Protein AF-A0A1J8QQH6-F1 (afdb_monomer_lite)

Sequence (94 aa):
MAYTRAPASDFDDWEVDGWESRNLIPLMKKLETYEVHPGRPTHGYNGPIKVSSGGGKLGIFNEFVHAGATYHKRSFADDTEDLEICNVYSPWAK

Structure (mmCIF, N/CA/C/O backbone):
data_AF-A0A1J8QQH6-F1
#
_entry.id   AF-A0A1J8QQH6-F1
#
loop_
_atom_site.group_PDB
_atom_site.id
_atom_site.type_symbol
_atom_site.label_atom_id
_atom_site.label_alt_id
_atom_site.label_comp_id
_atom_site.label_asym_id
_atom_site.label_entity_id
_atom_site.label_seq_id
_atom_site.pdbx_PDB_ins_code
_atom_site.Cartn_x
_atom_site.Cartn_y
_atom_site.Cartn_z
_atom_site.occupancy
_atom_site.B_iso_or_equiv
_atom_site.auth_seq_id
_atom_site.auth_comp_id
_atom_site.auth_asym_id
_atom_site.auth_atom_id
_atom_site.pdbx_PDB_model_num
ATOM 1 N N . MET A 1 1 ? -13.468 8.755 2.256 1.00 86.62 1 MET A N 1
ATOM 2 C CA . MET A 1 1 ? -12.332 8.405 1.384 1.00 86.62 1 MET A CA 1
ATOM 3 C C . MET A 1 1 ? -11.596 7.250 2.008 1.00 86.62 1 MET A C 1
ATOM 5 O O . MET A 1 1 ? -11.865 6.934 3.163 1.00 86.62 1 MET A O 1
ATOM 9 N N . ALA A 1 2 ? -10.820 6.587 1.176 1.00 90.69 2 ALA A N 1
ATOM 10 C CA . ALA A 1 2 ? -10.683 5.158 1.167 1.00 90.69 2 ALA A CA 1
ATOM 11 C C . ALA A 1 2 ? -9.306 4.833 0.593 1.00 90.69 2 ALA A C 1
ATOM 13 O O . ALA A 1 2 ? -9.178 4.755 -0.626 1.00 90.69 2 ALA A O 1
ATOM 14 N N . TYR A 1 3 ? -8.274 4.760 1.427 1.00 95.19 3 TYR A N 1
ATOM 15 C CA . TYR A 1 3 ? -6.930 4.461 0.945 1.00 95.19 3 TYR A CA 1
ATOM 16 C C . TYR A 1 3 ? -6.699 2.950 0.940 1.00 95.19 3 TYR A C 1
ATOM 18 O O . TYR A 1 3 ? -6.716 2.332 2.000 1.00 95.19 3 TYR A O 1
ATOM 26 N N . THR A 1 4 ? -6.531 2.368 -0.247 1.00 95.62 4 THR A N 1
ATOM 27 C CA . THR A 1 4 ? -6.231 0.941 -0.419 1.00 95.62 4 THR A CA 1
ATOM 28 C C . THR A 1 4 ? -5.224 0.731 -1.548 1.00 95.62 4 THR A C 1
ATOM 30 O O . THR A 1 4 ? -5.307 1.403 -2.581 1.00 95.62 4 THR A O 1
ATOM 33 N N . ARG A 1 5 ? -4.321 -0.229 -1.385 1.00 97.00 5 ARG A N 1
ATOM 34 C CA . ARG A 1 5 ? -3.336 -0.715 -2.349 1.00 97.00 5 ARG A CA 1
ATOM 35 C C . ARG A 1 5 ? -3.622 -2.181 -2.656 1.00 97.00 5 ARG A C 1
ATOM 37 O O . ARG A 1 5 ? -4.113 -2.931 -1.821 1.00 97.00 5 ARG A O 1
ATOM 44 N N . ALA A 1 6 ? -3.321 -2.572 -3.887 1.00 97.00 6 ALA A N 1
ATOM 45 C CA . ALA A 1 6 ? -3.369 -3.972 -4.279 1.00 97.00 6 ALA A CA 1
ATOM 46 C C . ALA A 1 6 ? -2.189 -4.742 -3.644 1.00 97.00 6 ALA A C 1
ATOM 48 O O . ALA A 1 6 ? -1.127 -4.138 -3.442 1.00 97.00 6 ALA A O 1
ATOM 49 N N . PRO A 1 7 ? -2.347 -6.042 -3.332 1.00 97.38 7 PRO A N 1
ATOM 50 C CA . PRO A 1 7 ? -1.229 -6.900 -2.944 1.00 97.38 7 PRO A CA 1
ATOM 51 C C . PRO A 1 7 ? -0.195 -7.014 -4.075 1.00 97.38 7 PRO A C 1
ATOM 53 O O . PRO A 1 7 ? -0.511 -6.794 -5.244 1.00 97.38 7 PRO A O 1
ATOM 56 N N . ALA A 1 8 ? 1.044 -7.382 -3.738 1.00 98.12 8 ALA A N 1
ATOM 57 C CA . ALA A 1 8 ? 2.135 -7.535 -4.704 1.00 98.12 8 ALA A CA 1
ATOM 58 C C . ALA A 1 8 ? 1.766 -8.473 -5.867 1.00 98.12 8 ALA A C 1
ATOM 60 O O . ALA A 1 8 ? 2.011 -8.134 -7.027 1.00 98.12 8 ALA A O 1
ATOM 61 N N . SER A 1 9 ? 1.101 -9.592 -5.553 1.00 97.69 9 SER A N 1
ATOM 62 C CA . SER A 1 9 ? 0.677 -10.601 -6.530 1.00 97.69 9 SER A CA 1
ATOM 63 C C . SER A 1 9 ? -0.181 -10.028 -7.653 1.00 97.69 9 SER A C 1
ATOM 65 O O . SER A 1 9 ? -0.013 -10.434 -8.792 1.00 97.69 9 SER A O 1
ATOM 67 N N . ASP A 1 10 ? -1.042 -9.044 -7.374 1.00 98.25 10 ASP A N 1
ATOM 68 C CA . ASP A 1 10 ? -1.919 -8.464 -8.399 1.00 98.25 10 ASP A CA 1
ATOM 69 C C . ASP A 1 10 ? -1.124 -7.796 -9.531 1.00 98.25 10 ASP A C 1
ATOM 71 O O . ASP A 1 10 ? -1.612 -7.731 -10.658 1.00 98.25 10 ASP A O 1
ATOM 75 N N . PHE A 1 11 ? 0.079 -7.289 -9.237 1.00 98.44 11 PHE A N 1
ATOM 76 C CA . PHE A 1 11 ? 0.989 -6.705 -10.224 1.00 98.44 11 PHE A CA 1
ATOM 77 C C . PHE A 1 11 ? 1.912 -7.756 -10.843 1.00 98.44 11 PHE A C 1
ATOM 79 O O . PHE A 1 11 ? 2.157 -7.730 -12.046 1.00 98.44 11 PHE A O 1
ATOM 86 N N . ASP A 1 12 ? 2.426 -8.677 -10.026 1.00 98.38 12 ASP A N 1
ATOM 87 C CA . ASP A 1 12 ? 3.352 -9.718 -10.480 1.00 98.38 12 ASP A CA 1
ATOM 88 C C . ASP A 1 12 ? 2.668 -10.707 -11.443 1.00 98.38 12 ASP A C 1
ATOM 90 O O . ASP A 1 12 ? 3.261 -11.090 -12.453 1.00 98.38 12 ASP A O 1
ATOM 94 N N . ASP A 1 13 ? 1.390 -11.021 -11.209 1.00 98.56 13 ASP A N 1
ATOM 95 C CA . ASP A 1 13 ? 0.566 -11.900 -12.051 1.00 98.56 13 ASP A CA 1
ATOM 96 C C . ASP A 1 13 ? 0.212 -11.282 -13.417 1.00 98.56 13 ASP A C 1
ATOM 98 O O . ASP A 1 13 ? -0.358 -11.958 -14.275 1.00 98.56 13 ASP A O 1
ATOM 102 N N . TRP A 1 14 ? 0.534 -10.004 -13.666 1.00 98.44 14 TRP A N 1
ATOM 103 C CA . TRP A 1 14 ? 0.413 -9.444 -15.017 1.00 98.44 14 TRP A CA 1
ATOM 104 C C . TRP A 1 14 ? 1.434 -1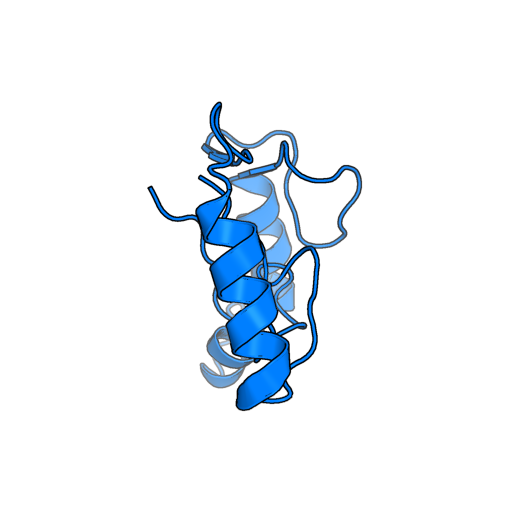0.047 -15.979 1.00 98.44 14 TRP A C 1
ATOM 106 O O . TRP A 1 14 ? 1.199 -10.014 -17.185 1.00 98.44 14 TRP A O 1
ATOM 116 N N . GLU A 1 15 ? 2.552 -10.576 -15.470 1.00 97.88 15 GLU A N 1
ATOM 117 C CA . GLU A 1 15 ? 3.631 -11.164 -16.274 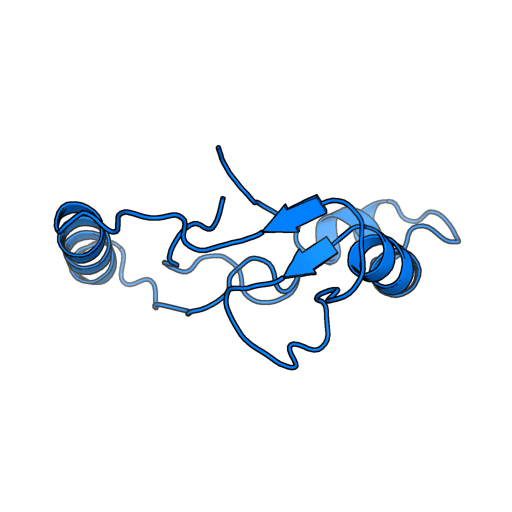1.00 97.88 15 GLU A CA 1
ATOM 118 C C . GLU A 1 15 ? 4.144 -10.210 -17.380 1.00 97.88 15 GLU A C 1
ATOM 120 O O . GLU A 1 15 ? 4.521 -10.633 -18.474 1.00 97.88 15 GLU A O 1
ATOM 125 N N . VAL A 1 16 ? 4.160 -8.897 -17.102 1.00 98.50 16 VAL A N 1
ATOM 126 C CA . VAL A 1 16 ? 4.669 -7.861 -18.017 1.00 98.50 16 VAL A CA 1
ATOM 127 C C . VAL A 1 16 ? 5.929 -7.218 -17.449 1.00 98.50 16 VAL A C 1
ATOM 129 O O . VAL A 1 16 ? 5.907 -6.634 -16.366 1.00 98.50 16 VAL A O 1
ATOM 132 N N . ASP A 1 17 ? 7.009 -7.246 -18.230 1.00 98.31 17 ASP A N 1
ATOM 133 C CA . ASP A 1 17 ? 8.280 -6.614 -17.874 1.00 98.31 17 ASP A CA 1
ATOM 134 C C . ASP A 1 17 ? 8.101 -5.136 -17.483 1.00 98.31 17 ASP A C 1
ATOM 136 O O . ASP A 1 17 ? 7.559 -4.319 -18.236 1.00 98.31 17 ASP A O 1
ATOM 140 N N . GLY A 1 18 ? 8.598 -4.782 -16.299 1.00 97.69 18 GLY A N 1
ATOM 141 C CA . GLY A 1 18 ? 8.532 -3.435 -15.736 1.00 97.69 18 GLY A CA 1
ATOM 142 C C . GLY A 1 18 ? 7.284 -3.161 -14.895 1.00 97.69 18 GLY A C 1
ATOM 143 O O . GLY A 1 18 ? 7.244 -2.128 -14.224 1.00 97.69 18 GLY A O 1
ATOM 144 N N . TRP A 1 19 ? 6.300 -4.064 -14.892 1.00 98.25 19 TRP A N 1
ATOM 145 C CA . TRP A 1 19 ? 5.074 -3.944 -14.100 1.00 98.25 19 TRP A CA 1
ATOM 146 C C . TRP A 1 19 ? 5.061 -4.804 -12.839 1.00 98.25 19 TRP A C 1
ATOM 148 O O . TRP A 1 19 ? 4.102 -4.725 -12.081 1.00 98.25 19 TRP A O 1
ATOM 158 N N . GLU A 1 20 ? 6.126 -5.555 -12.559 1.00 98.50 20 GLU A N 1
ATOM 159 C CA . GLU A 1 20 ? 6.252 -6.289 -11.300 1.00 98.50 20 GLU A CA 1
ATOM 160 C C . GLU A 1 20 ? 6.179 -5.329 -10.102 1.00 98.50 20 GLU A C 1
ATOM 162 O O . GLU A 1 20 ? 6.692 -4.203 -10.138 1.00 98.50 20 GLU A O 1
ATOM 167 N N . SER A 1 21 ? 5.604 -5.792 -8.997 1.00 98.25 21 SER A N 1
ATOM 168 C CA . SER A 1 21 ? 5.389 -5.034 -7.762 1.00 98.25 21 SER A CA 1
ATOM 169 C C . SER A 1 21 ? 6.653 -4.295 -7.300 1.00 98.25 21 SER A C 1
ATOM 171 O O . SER A 1 21 ? 6.624 -3.092 -7.020 1.00 98.25 21 SER A O 1
ATOM 173 N N . ARG A 1 22 ? 7.808 -4.973 -7.338 1.00 97.88 22 ARG A N 1
ATOM 174 C CA . ARG A 1 22 ? 9.138 -4.413 -7.023 1.00 97.88 22 ARG A CA 1
ATOM 175 C C . ARG A 1 22 ? 9.502 -3.170 -7.845 1.00 97.88 22 ARG A C 1
ATOM 177 O O . ARG A 1 22 ? 10.154 -2.266 -7.324 1.00 97.88 22 ARG A O 1
ATOM 184 N N . ASN A 1 23 ? 9.084 -3.121 -9.109 1.00 98.44 23 ASN A N 1
ATOM 185 C CA . ASN A 1 23 ? 9.365 -2.028 -10.038 1.00 98.44 23 ASN A CA 1
ATOM 186 C C . ASN A 1 23 ? 8.381 -0.869 -9.840 1.00 98.44 23 ASN A C 1
ATOM 188 O O . ASN A 1 23 ? 8.735 0.294 -10.052 1.00 98.44 23 ASN A O 1
ATOM 192 N N . LEU A 1 24 ? 7.170 -1.166 -9.360 1.00 98.38 24 LEU A N 1
ATOM 193 C CA . LEU A 1 24 ? 6.131 -0.174 -9.095 1.00 98.38 24 LEU A CA 1
ATOM 194 C C . LEU A 1 24 ? 6.236 0.473 -7.707 1.00 98.38 24 LEU A C 1
ATOM 196 O O . LEU A 1 24 ? 5.830 1.626 -7.556 1.00 98.38 24 LEU A O 1
ATOM 200 N N . ILE A 1 25 ? 6.820 -0.193 -6.702 1.00 98.31 25 ILE A N 1
ATOM 201 C CA . ILE A 1 25 ? 7.003 0.370 -5.349 1.00 98.31 25 ILE A CA 1
ATOM 202 C C . ILE A 1 25 ? 7.652 1.770 -5.376 1.00 98.31 25 ILE A C 1
ATOM 204 O O . ILE A 1 25 ? 7.108 2.677 -4.741 1.00 98.31 25 ILE A O 1
ATOM 208 N N . PRO A 1 26 ? 8.753 2.030 -6.113 1.00 98.44 26 PRO A N 1
ATOM 209 C CA . PRO A 1 26 ? 9.310 3.380 -6.224 1.00 98.44 26 PRO A CA 1
ATOM 210 C C . PRO A 1 26 ? 8.312 4.431 -6.743 1.00 98.44 26 PRO A C 1
ATOM 212 O O . PRO A 1 26 ? 8.344 5.577 -6.291 1.00 98.44 26 PRO A O 1
ATOM 215 N N . LEU A 1 27 ? 7.407 4.056 -7.655 1.00 98.44 27 LEU A N 1
ATOM 216 C CA . LEU A 1 27 ? 6.362 4.942 -8.179 1.00 98.44 27 LEU A CA 1
ATOM 217 C C . LEU A 1 27 ? 5.259 5.187 -7.143 1.00 98.44 27 LEU A C 1
ATOM 219 O O . LEU A 1 27 ? 4.849 6.334 -6.961 1.00 98.44 27 LEU A O 1
ATOM 223 N N . MET A 1 28 ? 4.839 4.150 -6.412 1.00 98.38 28 MET A N 1
ATOM 224 C CA . MET A 1 28 ? 3.888 4.276 -5.298 1.00 98.38 28 MET A CA 1
ATOM 225 C C . MET A 1 28 ? 4.428 5.239 -4.230 1.00 98.38 28 MET A C 1
ATOM 227 O O . MET A 1 28 ? 3.7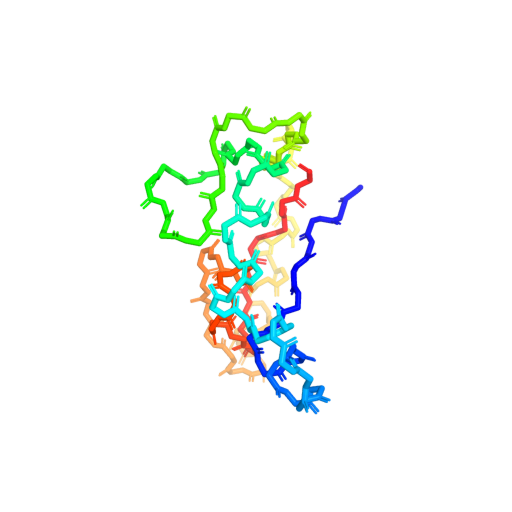53 6.195 -3.851 1.00 9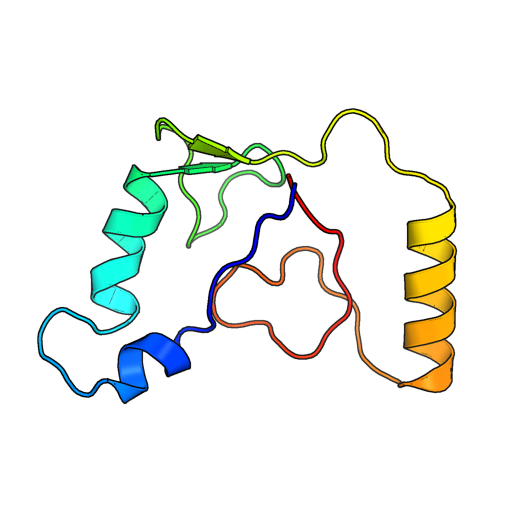8.38 28 MET A O 1
ATOM 231 N N . LYS A 1 29 ? 5.700 5.076 -3.837 1.00 98.62 29 LYS A N 1
ATOM 232 C CA . LYS A 1 29 ? 6.380 5.962 -2.876 1.00 98.62 29 LYS A CA 1
ATOM 233 C C . LYS A 1 29 ? 6.514 7.401 -3.376 1.00 98.62 29 LYS A C 1
ATOM 235 O O . LYS A 1 29 ? 6.537 8.332 -2.578 1.00 98.62 29 LYS A O 1
ATOM 240 N N . LYS A 1 30 ? 6.635 7.605 -4.688 1.00 98.50 30 LYS A N 1
ATOM 241 C CA . LYS A 1 30 ? 6.713 8.944 -5.287 1.00 98.50 30 LYS A CA 1
ATOM 242 C C . LYS A 1 30 ? 5.372 9.682 -5.226 1.00 98.50 30 LYS A C 1
ATOM 244 O O . LYS A 1 30 ? 5.364 10.908 -5.147 1.00 98.50 30 LYS A O 1
ATOM 249 N N . LEU A 1 31 ? 4.255 8.958 -5.288 1.00 98.00 31 LEU A N 1
ATOM 250 C CA . LEU A 1 31 ? 2.910 9.535 -5.255 1.00 98.00 31 LEU A CA 1
ATOM 251 C C . LEU A 1 31 ? 2.487 9.959 -3.841 1.00 98.00 31 LEU A C 1
ATOM 253 O O . LEU A 1 31 ? 1.776 10.950 -3.678 1.00 98.00 31 LEU A O 1
ATOM 257 N N . GLU A 1 32 ? 2.929 9.221 -2.830 1.00 98.00 32 GLU A N 1
ATOM 258 C CA . GLU A 1 32 ? 2.382 9.277 -1.477 1.00 98.00 32 GLU A CA 1
ATOM 259 C C . GLU A 1 32 ? 3.181 10.169 -0.502 1.00 98.00 32 GLU A C 1
ATOM 261 O O . GLU A 1 32 ? 4.415 10.195 -0.498 1.00 98.00 32 GLU A O 1
ATOM 266 N N . THR A 1 33 ? 2.456 10.863 0.378 1.00 98.44 33 THR A N 1
ATOM 267 C CA . THR A 1 33 ? 2.912 11.334 1.692 1.00 98.44 33 THR A CA 1
ATOM 268 C C . THR A 1 33 ? 2.097 10.619 2.772 1.00 98.44 33 THR A C 1
ATOM 270 O O . THR A 1 33 ? 0.955 10.991 3.050 1.00 98.44 33 THR A O 1
ATOM 273 N N . TYR A 1 34 ? 2.676 9.575 3.360 1.00 97.94 34 TYR A N 1
ATOM 274 C CA . TYR A 1 34 ? 2.048 8.713 4.354 1.00 97.94 34 TYR A CA 1
ATOM 275 C C . TYR A 1 34 ? 2.243 9.279 5.762 1.00 97.94 34 TYR A C 1
ATOM 277 O O . TYR A 1 34 ? 3.356 9.360 6.278 1.00 97.94 34 TYR A O 1
ATOM 285 N N . GLU A 1 35 ? 1.149 9.670 6.403 1.00 96.94 35 GLU A N 1
ATOM 286 C CA . GLU A 1 35 ? 1.122 10.323 7.717 1.00 96.94 35 GLU A CA 1
ATOM 287 C C . GLU A 1 35 ? 0.568 9.382 8.816 1.00 96.94 35 GLU A C 1
ATOM 289 O O . GLU A 1 35 ? 0.206 9.841 9.899 1.00 96.94 35 GLU A O 1
ATOM 294 N N . VAL A 1 36 ? 0.473 8.065 8.562 1.00 95.00 36 VAL A N 1
ATOM 295 C CA . VAL A 1 36 ? -0.055 7.075 9.531 1.00 95.00 36 VAL A CA 1
ATOM 296 C C . VAL A 1 36 ? 1.058 6.459 10.385 1.00 95.00 36 VAL A C 1
ATOM 298 O O . VAL A 1 36 ? 1.003 6.536 11.612 1.00 95.00 36 VAL A O 1
ATOM 301 N N . HIS A 1 37 ? 2.083 5.880 9.750 1.00 94.38 37 HIS A N 1
ATOM 302 C CA . HIS A 1 37 ? 3.256 5.310 10.419 1.00 94.38 37 HIS A CA 1
ATOM 303 C C . HIS A 1 37 ? 4.550 5.790 9.748 1.00 94.38 37 HIS A C 1
ATOM 305 O O . HIS A 1 37 ? 4.636 5.778 8.518 1.00 94.38 37 HIS A O 1
ATOM 311 N N . PRO A 1 38 ? 5.587 6.176 10.512 1.00 95.19 38 PRO A N 1
ATOM 312 C CA . PRO A 1 38 ? 6.863 6.580 9.933 1.00 95.19 38 PRO A CA 1
ATOM 313 C C . PRO A 1 38 ? 7.680 5.371 9.453 1.00 95.19 38 PRO A C 1
ATOM 315 O O . PRO A 1 38 ? 7.609 4.291 10.035 1.00 95.19 38 PRO A O 1
ATOM 318 N N . GLY A 1 39 ? 8.508 5.573 8.426 1.00 95.19 39 GLY A N 1
ATOM 319 C CA . GLY A 1 39 ? 9.569 4.637 8.032 1.00 95.19 39 GLY A CA 1
ATOM 320 C C . GLY A 1 39 ? 9.126 3.283 7.466 1.00 95.19 39 GLY A C 1
ATOM 321 O O . GLY A 1 39 ? 9.940 2.361 7.433 1.00 95.19 39 GLY A O 1
ATOM 322 N N . ARG A 1 40 ? 7.878 3.129 7.012 1.00 96.25 40 ARG A N 1
ATOM 323 C CA . ARG A 1 40 ? 7.428 1.898 6.353 1.00 96.25 40 ARG A CA 1
ATOM 324 C C . ARG A 1 40 ? 8.162 1.708 5.018 1.00 96.25 40 ARG A C 1
ATOM 326 O O . ARG A 1 40 ? 8.342 2.674 4.270 1.00 96.25 40 ARG A O 1
ATOM 333 N N . PRO A 1 41 ? 8.585 0.476 4.687 1.00 96.50 41 PRO A N 1
ATOM 334 C CA . PRO A 1 41 ? 9.456 0.225 3.538 1.00 96.50 41 PRO A CA 1
ATOM 335 C C . PRO A 1 41 ? 8.789 0.559 2.196 1.00 96.50 41 PRO A C 1
ATOM 337 O O . PRO A 1 41 ? 9.447 1.099 1.298 1.00 96.50 41 PRO A O 1
ATOM 340 N N . THR A 1 42 ? 7.486 0.297 2.080 1.00 97.50 42 THR A N 1
ATOM 341 C CA . THR A 1 42 ? 6.712 0.399 0.836 1.00 97.50 42 THR A CA 1
ATOM 342 C C . THR A 1 42 ? 5.931 1.709 0.690 1.00 97.50 42 THR A C 1
ATOM 344 O O . THR A 1 42 ? 5.292 1.886 -0.345 1.00 97.50 42 THR A O 1
ATOM 347 N N . HIS A 1 43 ? 6.010 2.631 1.661 1.00 98.25 43 HIS A N 1
ATOM 348 C CA . HIS A 1 43 ? 5.279 3.910 1.659 1.00 98.25 43 HIS A CA 1
ATOM 349 C C . HIS A 1 43 ? 6.149 5.125 1.322 1.00 98.25 43 HIS A C 1
ATOM 351 O O . HIS A 1 43 ? 7.360 5.158 1.576 1.00 98.25 43 HIS A O 1
ATOM 357 N N . GLY A 1 44 ? 5.512 6.126 0.718 1.00 98.31 44 GLY A N 1
ATOM 358 C CA . GLY A 1 44 ? 6.089 7.429 0.392 1.00 98.31 44 GLY A CA 1
ATOM 359 C C . GLY A 1 44 ? 5.879 8.463 1.492 1.00 98.31 44 GLY A C 1
ATOM 360 O O . GLY A 1 44 ? 4.924 8.376 2.250 1.00 98.31 44 GLY A O 1
ATOM 361 N N . TYR A 1 45 ? 6.749 9.472 1.571 1.00 98.38 45 TYR A N 1
ATOM 362 C CA . TYR A 1 45 ? 6.666 10.527 2.600 1.00 98.38 45 TYR A CA 1
ATOM 363 C C . TYR A 1 45 ? 6.822 11.952 2.051 1.00 98.38 45 TYR A C 1
ATOM 365 O O . TYR A 1 45 ? 6.906 12.898 2.826 1.00 98.38 45 TYR A O 1
ATOM 373 N N . ASN A 1 46 ? 6.902 12.110 0.727 1.00 98.06 46 ASN A N 1
ATOM 374 C CA . ASN A 1 46 ? 7.158 13.403 0.075 1.00 98.06 46 ASN A CA 1
ATOM 375 C C . ASN A 1 46 ? 6.315 13.613 -1.198 1.00 98.06 46 ASN A C 1
ATOM 377 O O . ASN A 1 46 ? 6.563 14.550 -1.957 1.00 98.06 46 ASN A O 1
ATOM 381 N N . GLY A 1 47 ? 5.373 12.713 -1.484 1.00 98.25 47 GLY A N 1
ATOM 382 C CA . GLY A 1 47 ? 4.530 12.762 -2.671 1.00 98.25 47 GLY A CA 1
ATOM 383 C C . GLY A 1 47 ? 3.328 13.706 -2.536 1.00 98.25 47 GLY A C 1
ATOM 384 O O . GLY A 1 47 ? 2.970 14.131 -1.436 1.00 98.25 47 GLY A O 1
ATOM 385 N N . PRO A 1 48 ? 2.669 14.055 -3.650 1.00 98.19 48 PRO A N 1
ATOM 386 C CA . PRO A 1 48 ? 1.566 15.017 -3.653 1.00 98.19 48 PRO A CA 1
ATOM 387 C C . PRO A 1 48 ? 0.276 14.517 -2.981 1.00 98.19 48 PRO A C 1
ATOM 389 O O . PRO A 1 48 ? -0.565 15.339 -2.618 1.00 98.19 48 PRO A O 1
ATOM 392 N N . ILE A 1 49 ? 0.086 13.202 -2.827 1.00 97.75 49 ILE A N 1
ATOM 393 C CA . ILE A 1 49 ? -1.131 12.620 -2.250 1.00 97.75 49 ILE A CA 1
ATOM 394 C C . ILE A 1 49 ? -0.906 12.301 -0.779 1.00 97.75 49 ILE A C 1
ATOM 396 O O . ILE A 1 49 ? -0.112 11.427 -0.442 1.00 97.75 49 ILE A O 1
ATOM 400 N N . LYS A 1 50 ? -1.625 12.997 0.100 1.00 97.38 50 LYS A N 1
ATOM 401 C CA . LYS A 1 50 ? -1.568 12.754 1.542 1.00 97.38 50 LYS A CA 1
ATOM 402 C C . LYS A 1 50 ? -2.474 11.603 1.944 1.00 97.38 50 LYS A C 1
ATOM 404 O O . LYS A 1 50 ? -3.633 11.580 1.543 1.00 97.38 50 LYS A O 1
ATOM 409 N N . VAL A 1 51 ? -1.948 10.722 2.784 1.00 97.00 51 VAL A N 1
ATOM 410 C CA . VAL A 1 51 ? -2.672 9.597 3.377 1.00 97.00 51 VAL A CA 1
ATOM 411 C C . VAL A 1 51 ? -2.557 9.707 4.889 1.00 97.00 51 VAL A C 1
ATOM 413 O O . VAL A 1 51 ? -1.454 9.752 5.426 1.00 97.00 51 VAL A O 1
ATOM 416 N N . SER A 1 52 ? -3.680 9.756 5.596 1.00 94.94 52 SER A N 1
ATOM 417 C CA . SER A 1 52 ? -3.712 9.944 7.051 1.00 94.94 52 SER A CA 1
ATOM 418 C C . SER A 1 52 ? -4.794 9.089 7.708 1.00 94.94 52 SER A C 1
ATOM 420 O O . SER A 1 52 ? -5.714 8.604 7.060 1.00 94.94 52 SER A O 1
ATOM 422 N N . SER A 1 53 ? -4.770 8.953 9.036 1.00 90.25 53 SER A N 1
ATOM 423 C CA . SER A 1 53 ? -5.911 8.366 9.767 1.00 90.25 53 SER A CA 1
ATOM 424 C C . SER A 1 53 ? -7.186 9.235 9.711 1.00 90.25 53 SER A C 1
ATOM 426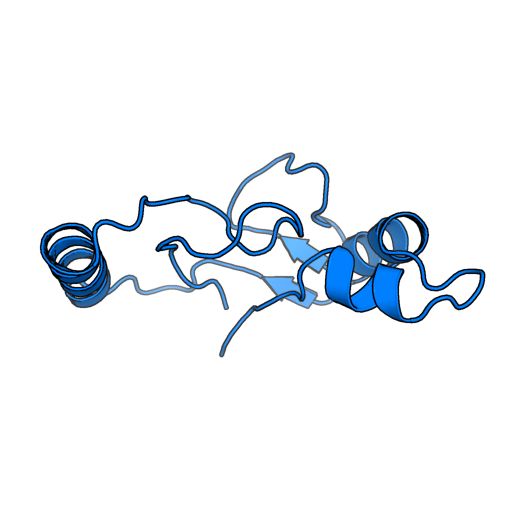 O O . SER A 1 53 ? -8.253 8.807 10.158 1.00 90.25 53 SER A O 1
ATOM 428 N N . GLY A 1 54 ? -7.095 10.467 9.198 1.00 87.06 54 GLY A N 1
ATOM 429 C CA . GLY A 1 54 ? -8.139 11.481 9.306 1.00 87.06 54 GLY A CA 1
ATOM 430 C C . GLY A 1 54 ? -8.366 11.975 10.743 1.00 87.06 54 GLY A C 1
ATOM 431 O O . GLY A 1 54 ? -7.769 11.496 11.704 1.00 87.06 54 GLY A O 1
ATOM 432 N N . GLY A 1 55 ? -9.263 12.955 10.895 1.00 80.56 55 GLY A N 1
ATOM 433 C CA . GLY A 1 55 ? -9.510 13.638 12.175 1.00 80.56 55 GLY A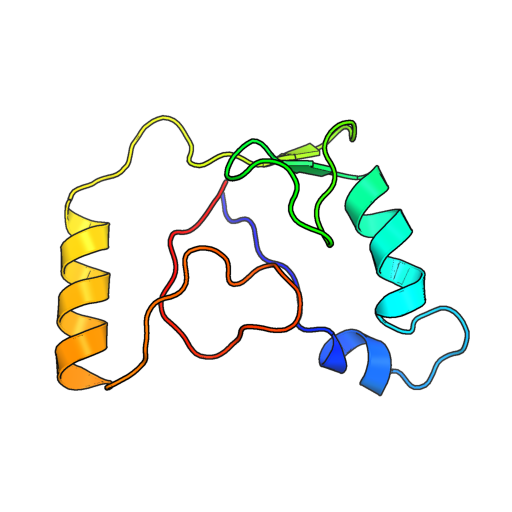 CA 1
ATOM 434 C C . GLY A 1 55 ? -10.460 12.934 13.154 1.00 80.56 55 GLY A C 1
ATOM 435 O O . GLY A 1 55 ? -10.734 13.481 14.216 1.00 80.56 55 GLY A O 1
ATOM 436 N N . GLY A 1 56 ? -10.999 11.756 12.822 1.00 71.38 56 GLY A N 1
ATOM 437 C CA . GLY A 1 56 ? -11.993 11.086 13.663 1.00 71.38 56 GLY A CA 1
ATOM 438 C C . GLY A 1 56 ? -11.928 9.569 13.560 1.00 71.38 56 GLY A C 1
ATOM 439 O O . GLY A 1 56 ? -12.325 9.002 12.541 1.00 71.38 56 GLY A O 1
ATOM 440 N N . LYS A 1 57 ? -11.472 8.919 14.637 1.00 69.62 57 LYS A N 1
ATOM 441 C CA . LYS A 1 57 ? -11.644 7.479 14.865 1.00 69.62 57 LYS A CA 1
ATOM 442 C C . LYS A 1 57 ? -12.881 7.286 15.739 1.00 69.62 57 LYS A C 1
ATOM 444 O O . LYS A 1 57 ? -12.877 7.649 16.911 1.00 69.62 57 LYS A O 1
ATOM 449 N N . LEU A 1 58 ? -13.958 6.769 15.154 1.00 79.56 58 LEU A N 1
ATOM 450 C CA . LEU A 1 58 ? -15.173 6.428 15.896 1.00 79.56 58 LEU A CA 1
ATOM 451 C C . LEU A 1 58 ? -14.977 5.094 16.630 1.00 79.56 58 LEU A C 1
ATOM 453 O O . LEU A 1 58 ? -14.323 4.194 16.102 1.00 79.56 58 LEU A O 1
ATOM 457 N N . GLY A 1 59 ? -15.593 4.938 17.806 1.00 84.06 59 GLY A N 1
ATOM 458 C CA . GLY A 1 59 ? -15.513 3.701 18.602 1.00 84.06 59 GLY A CA 1
ATOM 459 C C . GLY A 1 59 ? -15.991 2.445 17.860 1.00 84.06 59 GLY A C 1
ATOM 460 O O . GLY A 1 59 ? -15.465 1.362 18.097 1.00 84.06 59 GLY A O 1
ATOM 461 N N . ILE A 1 60 ? -16.889 2.610 16.880 1.00 87.62 60 ILE A N 1
ATOM 462 C CA . ILE A 1 60 ? -17.422 1.523 16.044 1.00 87.62 60 ILE A CA 1
ATOM 463 C C . ILE A 1 60 ? -16.338 0.744 15.286 1.00 87.62 60 ILE A C 1
ATOM 465 O O . ILE A 1 60 ? -16.517 -0.436 15.002 1.00 87.62 60 ILE A O 1
ATOM 469 N N . PHE A 1 61 ? -15.194 1.370 14.988 1.00 85.00 61 PHE A N 1
ATOM 470 C CA . PHE A 1 61 ? -14.067 0.668 14.378 1.00 85.00 61 PHE A CA 1
ATOM 471 C C . PHE A 1 61 ? -13.545 -0.446 15.295 1.00 85.00 61 PHE A C 1
ATOM 473 O O . PHE A 1 61 ? -13.366 -1.580 14.856 1.00 85.00 61 PHE A O 1
ATOM 480 N N . ASN A 1 62 ? -13.358 -0.139 16.580 1.00 86.06 62 ASN A N 1
ATOM 481 C CA . ASN A 1 62 ? -12.859 -1.109 17.551 1.00 86.06 62 ASN A CA 1
ATOM 482 C C . ASN A 1 62 ? -13.865 -2.245 17.763 1.00 86.06 62 ASN A C 1
ATOM 484 O O . ASN A 1 62 ? -13.463 -3.400 17.869 1.00 86.06 62 ASN A O 1
ATOM 488 N N . GLU A 1 63 ? -15.163 -1.935 17.783 1.00 91.00 63 GLU A N 1
ATOM 489 C CA . GLU A 1 63 ? -16.224 -2.944 17.885 1.00 91.00 63 GLU A CA 1
ATOM 490 C C . GLU A 1 63 ? -16.253 -3.865 16.660 1.00 91.00 63 GLU A C 1
ATOM 492 O O . GLU A 1 63 ? -16.345 -5.084 16.813 1.00 91.00 63 GLU A O 1
ATOM 497 N N . PHE A 1 64 ? -16.104 -3.306 15.455 1.00 89.75 64 PHE A N 1
ATOM 498 C CA . PHE A 1 64 ? -16.026 -4.079 14.216 1.00 89.75 64 PHE A CA 1
ATOM 499 C C . PHE A 1 64 ? -14.818 -5.023 14.211 1.00 89.75 64 PHE A C 1
ATOM 501 O O . PHE A 1 64 ? -14.972 -6.214 13.940 1.00 89.75 64 PHE A O 1
ATOM 508 N N . VAL A 1 65 ? -13.630 -4.518 14.564 1.00 89.19 65 VAL A N 1
ATOM 509 C CA . VAL A 1 65 ? -12.413 -5.339 14.675 1.00 89.19 65 VAL A CA 1
ATOM 510 C C . VAL A 1 65 ? -12.581 -6.418 15.742 1.00 89.19 65 VAL A C 1
ATOM 512 O O . VAL A 1 65 ? -12.220 -7.567 15.501 1.00 89.19 65 VAL A O 1
ATOM 515 N N . HIS A 1 66 ? -13.162 -6.086 16.898 1.00 88.44 66 HIS A N 1
ATOM 516 C CA . HIS A 1 66 ? -13.389 -7.043 17.979 1.00 88.44 66 HIS A CA 1
ATOM 517 C C . HIS A 1 66 ? -14.322 -8.178 17.547 1.00 88.44 66 HIS A C 1
ATOM 519 O O . HIS A 1 66 ? -13.933 -9.342 17.608 1.00 88.44 66 HIS A O 1
ATOM 525 N N . ALA A 1 67 ? -15.517 -7.852 17.044 1.00 91.19 67 ALA A N 1
ATOM 526 C CA . ALA A 1 67 ? -16.465 -8.852 16.558 1.00 91.19 67 ALA A CA 1
ATOM 527 C C . ALA A 1 67 ? -15.846 -9.700 15.435 1.00 91.19 67 ALA A C 1
ATOM 529 O O . ALA A 1 67 ? -15.936 -10.929 15.439 1.00 91.19 67 ALA A O 1
ATOM 530 N N . GLY A 1 68 ? -15.153 -9.048 14.504 1.00 88.81 68 GLY A N 1
ATOM 531 C CA . GLY A 1 68 ? -14.465 -9.703 13.409 1.00 88.81 68 GLY A CA 1
ATOM 532 C C . GLY A 1 68 ? -13.403 -10.703 13.870 1.00 88.81 68 GLY A C 1
ATOM 533 O O . GLY A 1 68 ? -13.375 -11.833 13.374 1.00 88.81 68 GLY A O 1
ATOM 534 N N . ALA A 1 69 ? -12.555 -10.321 14.823 1.00 86.19 69 ALA A N 1
ATOM 535 C CA . ALA A 1 69 ? -11.529 -11.192 15.389 1.00 86.19 69 ALA A CA 1
ATOM 536 C C . ALA A 1 69 ? -12.147 -12.370 16.162 1.00 86.19 69 ALA A C 1
ATOM 538 O O . ALA A 1 69 ? -11.674 -13.500 16.037 1.00 86.19 69 ALA A O 1
ATOM 539 N N . THR A 1 70 ? -13.239 -12.140 16.898 1.00 88.88 70 THR A N 1
ATOM 540 C CA . THR A 1 70 ? -13.945 -13.182 17.658 1.00 88.88 70 THR A CA 1
ATOM 541 C C . THR A 1 70 ? -14.582 -14.236 16.753 1.00 88.88 70 THR A C 1
ATOM 543 O O . THR A 1 70 ? -14.435 -15.431 17.013 1.00 88.88 70 THR A O 1
ATOM 546 N N . TYR A 1 71 ? -15.279 -13.823 15.690 1.00 92.75 71 TYR A N 1
ATOM 547 C CA . TYR A 1 71 ? -16.082 -14.745 14.877 1.00 92.75 71 TYR A CA 1
ATOM 548 C C . TYR A 1 71 ? -15.370 -15.245 13.615 1.00 92.75 71 TYR A C 1
ATOM 550 O O . TYR A 1 71 ? -15.478 -16.427 13.293 1.00 92.75 71 TYR A O 1
ATOM 558 N N . HIS A 1 72 ? -14.612 -14.397 12.908 1.00 90.88 72 HIS A N 1
ATOM 559 C CA . HIS A 1 72 ? -13.889 -14.803 11.692 1.00 90.88 72 HIS A CA 1
ATOM 560 C C . HIS A 1 72 ? -12.487 -15.350 11.974 1.00 90.88 72 HIS A C 1
ATOM 562 O O . HIS A 1 72 ? -11.856 -15.877 11.060 1.00 90.88 72 HIS A O 1
ATOM 568 N N . LYS A 1 73 ? -11.995 -15.234 13.217 1.00 87.12 73 LYS A N 1
ATOM 569 C CA . LYS A 1 73 ? -10.667 -15.713 13.641 1.00 87.12 73 LYS A CA 1
ATOM 570 C C . LYS A 1 73 ? -9.513 -15.187 12.772 1.00 87.12 73 LYS A C 1
ATOM 572 O O . LYS A 1 73 ? -8.479 -15.840 12.659 1.00 87.12 73 LYS A O 1
ATOM 577 N N . ARG A 1 74 ? -9.686 -14.019 12.146 1.00 89.31 74 ARG A N 1
ATOM 578 C CA . ARG A 1 74 ? -8.612 -13.321 11.429 1.00 89.31 74 ARG A CA 1
ATOM 579 C C . ARG A 1 74 ? -7.832 -12.461 12.412 1.00 89.31 74 ARG A C 1
ATOM 581 O O . ARG A 1 74 ? -8.418 -11.886 13.330 1.00 89.31 74 ARG A O 1
ATOM 588 N N . SER A 1 75 ? -6.522 -12.389 12.215 1.00 90.56 75 SER A N 1
ATOM 589 C CA . SER A 1 75 ? -5.638 -11.528 12.998 1.00 90.56 75 SER A CA 1
ATOM 590 C C . SER A 1 75 ? -5.856 -10.049 12.663 1.00 90.56 75 SER A C 1
ATOM 592 O O . SER A 1 75 ? -6.610 -9.694 11.754 1.00 90.56 75 SER A O 1
ATOM 594 N N . PHE A 1 76 ? -5.205 -9.186 13.439 1.00 92.00 76 PHE A N 1
ATOM 595 C CA . PHE A 1 76 ? -5.148 -7.747 13.214 1.00 92.00 76 PHE A CA 1
ATOM 596 C C . PHE A 1 76 ? -3.747 -7.356 12.734 1.00 92.00 76 PHE A C 1
ATOM 598 O O . PHE A 1 76 ? -2.762 -7.893 13.244 1.00 92.00 76 PHE A O 1
ATOM 605 N N . ALA A 1 77 ? -3.671 -6.404 11.810 1.00 93.12 77 ALA A N 1
ATOM 606 C CA . ALA A 1 77 ? -2.453 -5.695 11.443 1.00 93.12 77 ALA A CA 1
ATOM 607 C C . ALA A 1 77 ? -2.714 -4.187 11.453 1.00 93.12 77 ALA A C 1
ATOM 609 O O . ALA A 1 77 ? -3.834 -3.724 11.238 1.00 93.12 77 ALA A O 1
ATOM 610 N N . ASP A 1 78 ? -1.672 -3.415 11.729 1.00 92.06 78 ASP A N 1
ATOM 611 C CA . ASP A 1 78 ? -1.738 -1.958 11.711 1.00 92.06 78 ASP A CA 1
ATOM 612 C C . ASP A 1 78 ? -1.695 -1.378 10.291 1.00 92.06 78 ASP A C 1
ATOM 614 O O . ASP A 1 78 ? -2.214 -0.284 10.077 1.00 92.06 78 ASP A O 1
ATOM 618 N N . ASP A 1 79 ? -1.151 -2.134 9.336 1.00 94.56 79 ASP A N 1
ATOM 619 C CA . ASP A 1 79 ? -1.051 -1.774 7.927 1.00 94.56 79 ASP A CA 1
ATOM 620 C C . ASP A 1 79 ? -1.358 -2.990 7.037 1.00 94.56 79 ASP A C 1
ATOM 622 O O . ASP A 1 79 ? -0.683 -4.013 7.131 1.00 94.56 79 ASP A O 1
ATOM 626 N N . THR A 1 80 ? -2.399 -2.893 6.208 1.00 94.81 80 THR A N 1
ATOM 627 C CA . THR A 1 80 ? -2.721 -3.876 5.148 1.00 94.81 80 THR A CA 1
ATOM 628 C C . THR A 1 80 ? -2.391 -3.361 3.759 1.00 94.81 80 THR A C 1
ATOM 630 O O . THR A 1 80 ? -2.644 -4.037 2.767 1.00 94.81 80 THR A O 1
ATOM 633 N N . GLU A 1 81 ? -1.846 -2.151 3.674 1.00 96.38 81 GLU A N 1
ATOM 634 C CA . GLU A 1 81 ? -1.538 -1.477 2.421 1.00 96.38 81 GLU A CA 1
ATOM 635 C C . GLU A 1 81 ? -0.038 -1.582 2.107 1.00 96.38 81 GLU A C 1
ATOM 637 O O . GLU A 1 81 ? 0.508 -0.796 1.330 1.00 96.38 81 GLU A O 1
ATOM 642 N N . ASP A 1 82 ? 0.637 -2.567 2.707 1.00 96.38 82 ASP A N 1
ATOM 643 C CA . ASP A 1 82 ? 2.077 -2.793 2.613 1.00 96.38 82 ASP A CA 1
ATOM 644 C C . ASP A 1 82 ? 2.493 -3.711 1.449 1.00 96.38 82 ASP A C 1
ATOM 646 O O . ASP A 1 82 ? 3.695 -3.882 1.251 1.00 96.38 82 ASP A O 1
ATOM 650 N N . LEU A 1 83 ? 1.516 -4.194 0.663 1.00 97.25 83 LEU A N 1
ATOM 651 C CA . LEU A 1 83 ? 1.576 -5.159 -0.456 1.00 97.25 83 LEU A CA 1
ATOM 652 C C . LEU A 1 83 ? 1.691 -6.639 -0.061 1.00 97.25 83 LEU A C 1
ATOM 654 O O . LEU A 1 83 ? 1.507 -7.492 -0.928 1.00 97.25 83 LEU A O 1
ATOM 658 N N . GLU A 1 84 ? 1.949 -6.961 1.203 1.00 95.44 84 GLU A N 1
ATOM 659 C CA . GLU A 1 84 ? 2.276 -8.325 1.643 1.00 95.44 84 GLU A CA 1
ATOM 660 C C . GLU A 1 84 ? 1.230 -8.864 2.625 1.00 95.44 84 GLU A C 1
ATOM 662 O O . GLU A 1 84 ? 0.730 -9.985 2.491 1.00 95.44 84 GLU A O 1
ATOM 667 N N . ILE A 1 85 ? 0.868 -8.058 3.624 1.00 95.38 85 ILE A N 1
ATOM 668 C CA . ILE A 1 85 ? -0.074 -8.430 4.670 1.00 95.38 85 ILE A CA 1
ATOM 669 C C . ILE A 1 85 ? -1.496 -8.263 4.141 1.00 95.38 85 ILE A C 1
ATOM 671 O O . ILE A 1 85 ? -2.053 -7.170 4.071 1.00 95.38 85 ILE A O 1
ATOM 675 N N . CYS A 1 86 ? -2.132 -9.390 3.838 1.00 92.56 86 CYS A N 1
ATOM 676 C CA . CYS A 1 86 ? -3.525 -9.445 3.415 1.00 92.56 86 CYS A CA 1
ATOM 677 C C . CYS A 1 86 ? -4.365 -10.355 4.327 1.00 92.56 86 CYS A C 1
ATOM 679 O O . CYS A 1 86 ? -3.853 -11.065 5.192 1.00 92.56 86 CYS A O 1
ATOM 681 N N . ASN A 1 87 ? -5.690 -10.344 4.128 1.00 91.31 87 ASN A N 1
ATOM 682 C CA . ASN A 1 87 ? -6.643 -11.222 4.825 1.00 91.31 87 ASN A CA 1
ATOM 683 C C . ASN A 1 87 ? -6.669 -11.068 6.368 1.00 91.31 87 ASN A C 1
ATOM 685 O O . ASN A 1 87 ? -6.944 -12.019 7.105 1.00 91.31 87 ASN A O 1
ATOM 689 N N . VAL A 1 88 ? -6.446 -9.848 6.856 1.00 92.69 88 VAL A N 1
ATOM 690 C CA . VAL A 1 88 ? -6.487 -9.466 8.279 1.00 92.69 88 VAL A CA 1
ATOM 691 C C . VAL A 1 88 ? -7.387 -8.245 8.488 1.00 92.69 88 VAL A C 1
ATOM 693 O O . VAL A 1 88 ? -7.837 -7.625 7.527 1.00 92.69 88 VAL A O 1
ATOM 696 N N . TYR A 1 89 ? -7.685 -7.907 9.742 1.00 91.75 89 TYR A N 1
ATOM 697 C CA . TYR A 1 89 ? -8.342 -6.643 10.081 1.00 91.75 89 TYR A CA 1
ATOM 698 C C . TYR A 1 89 ? -7.318 -5.525 10.256 1.00 91.75 89 TYR A C 1
ATOM 700 O O . TYR A 1 89 ? -6.314 -5.725 10.932 1.00 91.75 89 TYR A O 1
ATOM 708 N N . SER A 1 90 ? -7.613 -4.340 9.729 1.00 90.00 90 SER A N 1
ATOM 709 C CA . SER A 1 90 ? -6.758 -3.158 9.849 1.00 90.00 90 SER A CA 1
ATOM 710 C C . SER A 1 90 ? -7.575 -1.864 9.893 1.00 90.00 90 SER A C 1
ATOM 712 O O . SER A 1 90 ? -8.737 -1.834 9.468 1.00 90.00 90 SER A O 1
ATOM 714 N N . PRO A 1 91 ? -7.013 -0.780 10.457 1.00 86.50 91 PRO A N 1
ATOM 715 C CA . PRO A 1 91 ? -7.613 0.541 10.379 1.00 86.50 91 PRO A CA 1
ATOM 716 C C . PRO A 1 91 ? -7.505 1.106 8.970 1.00 86.50 91 PRO A C 1
ATOM 718 O O . PRO A 1 91 ? -6.452 1.064 8.346 1.00 86.50 91 PRO A O 1
ATOM 721 N N . TRP A 1 92 ? -8.586 1.728 8.505 1.00 85.75 92 TRP A N 1
ATOM 722 C CA . TRP A 1 92 ? -8.574 2.354 7.194 1.00 85.75 92 TRP A CA 1
ATOM 723 C C . TRP A 1 92 ? -8.051 3.788 7.237 1.00 85.75 92 TRP A C 1
ATOM 725 O O . TRP A 1 92 ? -8.598 4.636 7.953 1.00 85.75 92 TRP A O 1
ATOM 735 N N . ALA A 1 93 ? -7.019 4.065 6.442 1.00 90.44 93 ALA A N 1
ATOM 736 C CA . ALA A 1 93 ? -6.531 5.414 6.192 1.00 90.44 93 ALA A CA 1
ATOM 737 C C . ALA A 1 93 ? -7.358 6.133 5.105 1.00 90.44 93 ALA A C 1
ATOM 739 O O . ALA A 1 93 ? -8.180 5.537 4.401 1.00 90.44 93 ALA A O 1
ATOM 740 N N . LYS A 1 94 ? -7.169 7.448 5.002 1.00 85.88 94 LYS A N 1
ATOM 741 C CA . LYS A 1 94 ? -7.907 8.359 4.124 1.00 85.88 94 LYS A CA 1
ATOM 742 C C . LYS A 1 94 ? -6.987 9.305 3.386 1.00 85.88 94 LYS A C 1
ATOM 744 O O . LYS A 1 94 ? -5.991 9.745 4.006 1.00 85.88 94 LYS A O 1
#

Foldseek 3Di:
DFDAAAAQCVQVVVVDPCRHSVNCLVVQQQAEQEPDDPDQPSHHNPHPDYKALPDDDDPVLVVCLVVCCVPVVAAEDQDPRSNHDDDHDYRTID

Secondary structure (DSSP, 8-state):
-------HHHHHTT--TT-SHHHHHHHHHHHEEE-SSTT-TT--BSSSEEE---S---THHHHHHHHHHHHH---B-S-S-SSS--SSB-PPP-

Radius of gyration: 14.73 Å; chains: 1; bounding box: 27×31×37 Å

Organism: NCBI:txid180088

InterPro domains:
  IPR000172 Glucose-methanol-choline oxidoreductase, N-terminal [PF00732] (1-70)

pLDDT: mean 93.57, std 5.8, range [69.62, 98.62]